Protein AF-A0A7S3NWX4-F1 (afdb_monomer)

Secondary structure (DSSP, 8-state):
-HHHHHHHHHHHHHHHHTT-HHHHHHHHHHHHHHHHHHHHHHHIIIIIIIHHHHHHHHT---------GGG-SSHHHHHHHS-HHHHHHHIIIIIHHHHHTT--HHHHHHHHHHHHHHHHHHHH-

Organism: Euplotes crassus (NCBI:txid5936)

Structure (mmCIF, N/CA/C/O backbone):
data_AF-A0A7S3NWX4-F1
#
_entry.id   AF-A0A7S3NWX4-F1
#
loop_
_atom_site.group_PDB
_atom_site.id
_atom_site.type_symbol
_atom_site.label_atom_id
_atom_site.label_alt_id
_atom_site.label_comp_id
_atom_site.label_asym_id
_atom_site.label_entity_id
_atom_site.label_seq_id
_atom_site.pdbx_PDB_ins_code
_atom_site.Cartn_x
_atom_site.Cartn_y
_atom_site.Cartn_z
_atom_site.occupancy
_atom_site.B_iso_or_equiv
_atom_site.auth_seq_id
_atom_site.auth_comp_id
_atom_site.auth_asym_id
_atom_site.auth_atom_id
_atom_site.pdbx_PDB_model_num
ATOM 1 N N . MET A 1 1 ? -2.333 -1.498 -22.275 1.00 73.06 1 MET A N 1
ATOM 2 C CA . MET A 1 1 ? -1.412 -1.561 -21.113 1.00 73.06 1 MET A CA 1
ATOM 3 C C . MET A 1 1 ? -0.447 -2.736 -21.228 1.00 73.06 1 MET A C 1
ATOM 5 O O . MET A 1 1 ? 0.747 -2.485 -21.245 1.00 73.06 1 MET A O 1
ATOM 9 N N . MET A 1 2 ? -0.928 -3.975 -21.399 1.00 76.81 2 MET A N 1
ATOM 10 C CA . MET A 1 2 ? -0.078 -5.168 -21.604 1.00 76.81 2 MET A CA 1
ATOM 11 C C . MET A 1 2 ? 0.928 -5.015 -22.756 1.00 76.81 2 MET A C 1
ATOM 13 O O . MET A 1 2 ? 2.114 -5.248 -22.563 1.00 76.81 2 MET A O 1
ATOM 17 N N . GLU A 1 3 ? 0.472 -4.519 -23.909 1.00 82.75 3 GLU A N 1
ATOM 18 C CA . GLU A 1 3 ? 1.313 -4.277 -25.093 1.00 82.75 3 GLU A CA 1
ATOM 19 C C . GLU A 1 3 ? 2.470 -3.294 -24.839 1.00 82.75 3 GLU A C 1
ATOM 21 O O . GLU A 1 3 ? 3.544 -3.430 -25.410 1.00 82.75 3 GLU A O 1
ATOM 26 N N . TYR A 1 4 ? 2.281 -2.336 -23.928 1.00 83.56 4 TYR A N 1
ATOM 27 C CA . TYR A 1 4 ? 3.303 -1.355 -23.560 1.00 83.56 4 TYR A CA 1
ATOM 28 C C . TYR A 1 4 ? 4.235 -1.866 -22.449 1.00 83.56 4 TYR A C 1
ATOM 30 O O . TYR A 1 4 ? 5.433 -1.601 -22.467 1.00 83.56 4 TYR A O 1
ATOM 38 N N . VAL A 1 5 ? 3.697 -2.605 -21.474 1.00 89.50 5 VAL A N 1
ATOM 39 C CA . VAL A 1 5 ? 4.441 -3.079 -20.294 1.00 89.50 5 VAL A CA 1
ATOM 40 C C . VAL A 1 5 ? 5.339 -4.268 -20.629 1.00 89.50 5 VAL A C 1
ATOM 42 O O . VAL A 1 5 ? 6.481 -4.305 -20.183 1.00 89.50 5 VAL A O 1
ATOM 45 N N . PHE A 1 6 ? 4.858 -5.220 -21.430 1.00 90.19 6 PHE A N 1
ATOM 46 C CA . PHE A 1 6 ? 5.589 -6.447 -21.751 1.00 90.19 6 PHE A CA 1
ATOM 47 C C . PHE A 1 6 ? 6.997 -6.212 -22.340 1.00 90.19 6 PHE A C 1
ATOM 49 O O . PHE A 1 6 ? 7.956 -6.754 -21.783 1.00 90.19 6 PHE A O 1
ATOM 56 N N . PRO A 1 7 ? 7.182 -5.373 -23.383 1.00 91.25 7 PRO A N 1
ATOM 57 C CA . PRO A 1 7 ? 8.520 -5.096 -23.905 1.00 91.25 7 PRO A CA 1
ATOM 58 C C . PRO A 1 7 ? 9.407 -4.381 -22.877 1.00 91.25 7 PRO A C 1
ATOM 60 O O . PRO A 1 7 ? 10.585 -4.699 -22.763 1.00 91.25 7 PRO A O 1
ATOM 63 N N . LEU A 1 8 ? 8.852 -3.471 -22.067 1.00 88.75 8 LEU A N 1
ATOM 64 C CA . LEU A 1 8 ? 9.611 -2.760 -21.031 1.00 88.75 8 LEU A CA 1
ATOM 65 C C . LEU A 1 8 ? 10.115 -3.689 -19.925 1.00 88.75 8 LEU A C 1
ATOM 67 O O . LEU A 1 8 ? 11.235 -3.520 -19.452 1.00 88.75 8 LEU A O 1
ATOM 71 N N . VAL A 1 9 ? 9.309 -4.670 -19.515 1.00 91.56 9 VAL A N 1
ATOM 72 C CA . VAL A 1 9 ? 9.720 -5.683 -18.533 1.00 91.56 9 VAL A CA 1
ATOM 73 C C . VAL A 1 9 ? 10.834 -6.558 -19.102 1.00 91.56 9 VAL A C 1
ATOM 75 O O . VAL A 1 9 ? 11.812 -6.825 -18.404 1.00 91.56 9 VAL A O 1
ATOM 78 N N . HIS A 1 10 ? 10.714 -6.971 -20.367 1.00 91.50 10 HIS A N 1
ATOM 79 C CA . HIS A 1 10 ? 11.733 -7.779 -21.029 1.00 91.50 10 HIS A CA 1
ATOM 80 C C . HIS A 1 10 ? 13.073 -7.035 -21.129 1.00 91.50 10 HIS A C 1
ATOM 82 O O . HIS A 1 10 ? 14.103 -7.577 -20.729 1.00 91.50 10 HIS A O 1
ATOM 88 N N . GLU A 1 11 ? 13.055 -5.777 -21.578 1.00 91.19 11 GLU A N 1
ATOM 89 C CA . GLU A 1 11 ? 14.252 -4.930 -21.656 1.00 91.19 11 GLU A CA 1
ATOM 90 C C . GLU A 1 11 ? 14.855 -4.654 -20.272 1.00 91.19 11 GLU A C 1
ATOM 92 O O . GLU A 1 11 ? 16.060 -4.801 -20.086 1.00 91.19 11 GLU A O 1
ATOM 97 N N . CYS A 1 12 ? 14.025 -4.361 -19.265 1.00 90.56 12 CYS A N 1
ATOM 98 C CA . CYS A 1 12 ? 14.474 -4.183 -17.883 1.00 90.56 12 CYS A CA 1
ATOM 99 C C . CYS A 1 12 ? 15.195 -5.438 -17.358 1.00 90.56 12 CYS A C 1
ATOM 101 O O . CYS A 1 12 ? 16.309 -5.357 -16.841 1.00 90.56 12 CYS A O 1
ATOM 103 N N . SER A 1 13 ? 14.596 -6.620 -17.549 1.00 91.62 13 SER A N 1
ATOM 104 C CA . SER A 1 13 ? 15.186 -7.900 -17.140 1.00 91.62 13 SER A CA 1
ATOM 105 C C . SER A 1 13 ? 16.485 -8.203 -17.893 1.00 91.62 13 SER A C 1
ATOM 107 O O . SER A 1 13 ? 17.453 -8.678 -17.297 1.00 91.62 13 SER A O 1
ATOM 109 N N . ALA A 1 14 ? 16.536 -7.899 -19.191 1.00 92.62 14 ALA A N 1
ATOM 110 C CA . ALA A 1 14 ? 17.737 -8.060 -19.999 1.00 92.62 14 ALA A CA 1
ATOM 111 C C . ALA A 1 14 ? 18.870 -7.126 -19.542 1.00 92.62 14 ALA A C 1
ATOM 113 O O . ALA A 1 14 ? 20.013 -7.573 -19.461 1.00 92.62 14 ALA A O 1
ATOM 114 N N . SER A 1 15 ? 18.570 -5.869 -19.196 1.00 91.25 15 SER A N 1
ATOM 115 C CA . SER A 1 15 ? 19.546 -4.924 -18.635 1.00 91.25 15 SER A CA 1
ATOM 116 C C . SER A 1 15 ? 20.095 -5.392 -17.287 1.00 91.25 15 SER A C 1
ATOM 118 O O . SER A 1 15 ? 21.305 -5.337 -17.087 1.00 91.25 15 SER A O 1
ATOM 120 N N . PHE A 1 16 ? 19.251 -5.946 -16.406 1.00 91.25 16 PHE A N 1
ATOM 121 C CA . PHE A 1 16 ? 19.712 -6.551 -15.150 1.00 91.25 16 PHE A CA 1
ATOM 122 C C . PHE A 1 16 ? 20.658 -7.736 -15.380 1.00 91.25 16 PHE A C 1
ATOM 124 O O . PHE A 1 16 ? 21.697 -7.820 -14.734 1.00 91.25 16 PHE A O 1
ATOM 131 N N . LYS A 1 17 ? 20.345 -8.628 -16.331 1.00 93.00 17 LYS A N 1
ATOM 132 C CA . LYS A 1 17 ? 21.219 -9.767 -16.680 1.00 93.00 17 LYS A CA 1
ATOM 133 C C . LYS A 1 17 ? 22.557 -9.342 -17.284 1.00 93.00 17 LYS A C 1
ATOM 135 O O . LYS A 1 17 ? 23.527 -10.081 -17.180 1.00 93.00 17 LYS A O 1
ATOM 140 N N . LYS A 1 18 ? 22.592 -8.185 -17.946 1.00 93.69 18 LYS A N 1
ATOM 141 C CA . LYS A 1 18 ? 23.797 -7.599 -18.548 1.00 93.69 18 LYS A CA 1
ATOM 142 C C . LYS A 1 18 ? 24.591 -6.719 -17.574 1.00 93.69 18 LYS A C 1
ATOM 144 O O . LYS A 1 18 ? 25.563 -6.113 -18.005 1.00 93.69 18 LYS A O 1
ATOM 149 N N . GLU A 1 19 ? 24.161 -6.619 -16.313 1.00 91.94 19 GLU A N 1
ATOM 150 C CA . GLU A 1 19 ? 24.744 -5.735 -15.290 1.00 91.94 19 GLU A CA 1
ATOM 151 C C . GLU A 1 19 ? 24.781 -4.245 -15.703 1.00 91.94 19 GLU A C 1
ATOM 153 O O . GLU A 1 19 ? 25.533 -3.442 -15.151 1.00 91.94 19 GLU A O 1
ATOM 158 N N . ASP A 1 20 ? 23.924 -3.843 -16.649 1.00 93.69 20 ASP A N 1
ATOM 159 C CA . ASP A 1 20 ? 23.756 -2.448 -17.059 1.00 93.69 20 ASP A CA 1
ATOM 160 C C . ASP A 1 20 ? 22.697 -1.774 -16.181 1.00 93.69 20 ASP A C 1
ATOM 162 O O . ASP A 1 20 ? 21.510 -1.676 -16.517 1.00 93.69 20 ASP A O 1
ATOM 166 N N . TYR A 1 21 ? 23.148 -1.316 -15.014 1.00 92.31 21 TYR A N 1
ATOM 167 C CA . TYR A 1 21 ? 22.290 -0.689 -14.011 1.00 92.31 21 TYR A CA 1
ATOM 168 C C . TYR A 1 21 ? 21.672 0.636 -14.475 1.00 92.31 21 TYR A C 1
ATOM 170 O O . TYR A 1 21 ? 20.592 0.996 -14.004 1.00 92.31 21 TYR A O 1
ATOM 178 N N . VAL A 1 22 ? 22.315 1.357 -15.401 1.00 93.75 22 VAL A N 1
ATOM 179 C CA . VAL A 1 22 ? 21.800 2.641 -15.902 1.00 93.75 22 VAL A CA 1
ATOM 180 C C . VAL A 1 22 ? 20.564 2.398 -16.761 1.00 93.75 22 VAL A C 1
ATOM 182 O O . VAL A 1 22 ? 19.513 3.001 -16.523 1.00 93.75 22 VAL A O 1
ATOM 185 N N . SER A 1 23 ? 20.652 1.460 -17.706 1.00 91.56 23 SER A N 1
ATOM 186 C CA . SER A 1 23 ? 19.505 1.071 -18.528 1.00 91.56 23 SER A CA 1
ATOM 187 C C . SER A 1 23 ? 18.418 0.382 -17.698 1.00 91.56 23 SER A C 1
ATOM 189 O O . SER A 1 23 ? 17.234 0.663 -17.888 1.00 91.56 23 SER A O 1
ATOM 191 N N . ALA A 1 24 ? 18.794 -0.456 -16.725 1.00 92.19 24 ALA A N 1
ATOM 192 C CA . ALA A 1 24 ? 17.834 -1.088 -15.820 1.00 92.19 24 ALA A CA 1
ATOM 193 C C . ALA A 1 24 ? 17.020 -0.045 -15.033 1.00 92.19 24 ALA A C 1
ATOM 195 O O . ALA A 1 24 ? 15.792 -0.130 -14.983 1.00 92.19 24 ALA A O 1
ATOM 196 N N . LEU A 1 25 ? 17.675 0.989 -14.489 1.00 93.38 25 LEU A N 1
ATOM 197 C CA . LEU A 1 25 ? 17.001 2.090 -13.800 1.00 93.38 25 LEU A CA 1
ATOM 198 C C . LEU A 1 25 ? 16.070 2.870 -14.740 1.00 93.38 25 LEU A C 1
ATOM 200 O O . LEU A 1 25 ? 14.945 3.196 -14.359 1.00 93.38 25 LEU A O 1
ATOM 204 N N . TYR A 1 26 ? 16.504 3.137 -15.975 1.00 93.38 26 TYR A N 1
ATOM 205 C CA . TYR A 1 26 ? 15.682 3.810 -16.983 1.00 93.38 26 TYR A CA 1
ATOM 206 C C . TYR A 1 26 ? 14.382 3.042 -17.270 1.00 93.38 26 TYR A C 1
ATOM 208 O O . TYR A 1 26 ? 13.290 3.617 -17.207 1.00 93.38 26 TYR A O 1
ATOM 216 N N . TYR A 1 27 ? 14.469 1.734 -17.528 1.00 93.00 27 TYR A N 1
ATOM 217 C CA . TYR A 1 27 ? 13.282 0.913 -17.768 1.00 93.00 27 TYR A CA 1
ATOM 218 C C . TYR A 1 27 ? 12.418 0.758 -16.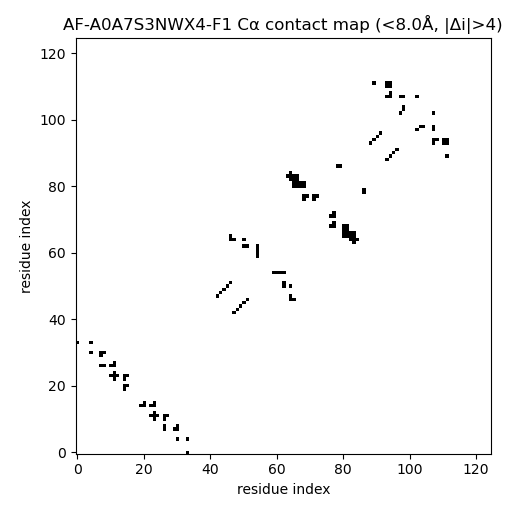514 1.00 93.00 27 TYR A C 1
ATOM 220 O O . TYR A 1 27 ? 11.193 0.815 -16.611 1.00 93.00 27 TYR A O 1
ATOM 228 N N . PHE A 1 28 ? 13.028 0.650 -15.332 1.00 91.00 28 PHE A N 1
ATOM 229 C CA . PHE A 1 28 ? 12.310 0.591 -14.061 1.00 91.00 28 PHE A CA 1
ATOM 230 C C . PHE A 1 28 ? 11.458 1.846 -13.815 1.00 91.00 28 PHE A C 1
ATOM 232 O O . PHE A 1 28 ? 10.271 1.742 -13.503 1.00 91.00 28 PHE A O 1
ATOM 239 N N . ILE A 1 29 ? 12.015 3.040 -14.040 1.00 93.50 29 ILE A N 1
ATOM 240 C CA . ILE A 1 29 ? 11.268 4.302 -13.919 1.00 93.50 29 ILE A CA 1
ATOM 241 C C . ILE A 1 29 ? 10.119 4.354 -14.937 1.00 93.50 29 ILE A C 1
ATOM 243 O O . ILE A 1 29 ? 9.013 4.782 -14.605 1.00 93.50 29 ILE A O 1
ATOM 247 N N . ARG A 1 30 ? 10.333 3.864 -16.165 1.00 91.94 30 ARG A N 1
ATOM 248 C CA . ARG A 1 30 ? 9.266 3.785 -17.179 1.00 91.94 30 ARG A CA 1
ATOM 249 C C . ARG A 1 30 ? 8.154 2.806 -16.810 1.00 91.94 30 ARG A C 1
ATOM 251 O O . ARG A 1 30 ? 7.011 3.035 -17.201 1.00 91.94 30 ARG A O 1
ATOM 258 N N . LEU A 1 31 ? 8.469 1.748 -16.064 1.00 93.06 31 LEU A N 1
ATOM 259 C CA . LEU A 1 31 ? 7.496 0.793 -15.533 1.00 93.06 31 LEU A CA 1
ATOM 260 C C . LEU A 1 31 ? 6.706 1.352 -14.343 1.00 93.06 31 LEU A C 1
ATOM 262 O O . LEU A 1 31 ? 5.570 0.929 -14.130 1.00 93.06 31 LEU A O 1
ATOM 266 N N . ALA A 1 32 ? 7.245 2.332 -13.610 1.00 92.00 32 ALA A N 1
ATOM 267 C CA . ALA A 1 32 ? 6.573 2.919 -12.451 1.00 92.00 32 ALA A CA 1
ATOM 268 C C . ALA A 1 32 ? 5.204 3.518 -12.812 1.00 92.00 32 ALA A C 1
ATOM 270 O O . ALA A 1 32 ? 4.224 3.271 -12.118 1.00 92.00 32 ALA A O 1
ATOM 271 N N . VAL A 1 33 ? 5.110 4.235 -13.937 1.00 90.94 33 VAL A N 1
ATOM 272 C CA . VAL A 1 33 ? 3.863 4.873 -14.392 1.00 90.94 33 VAL A CA 1
ATOM 273 C C . VAL A 1 33 ? 2.738 3.855 -14.641 1.00 90.94 33 VAL A C 1
ATOM 275 O O . VAL A 1 33 ? 1.711 3.935 -13.961 1.00 90.94 33 VAL A O 1
ATOM 278 N N . PRO A 1 34 ? 2.873 2.877 -15.564 1.00 92.75 34 PRO A N 1
ATOM 279 C CA . PRO A 1 34 ? 1.819 1.893 -15.797 1.00 92.75 34 PRO A CA 1
ATOM 280 C C . PRO A 1 34 ? 1.543 1.030 -14.560 1.00 92.75 34 PRO A C 1
ATOM 282 O O . PRO A 1 34 ? 0.392 0.648 -14.348 1.00 92.75 34 PRO A O 1
ATOM 285 N N . ASN A 1 35 ? 2.550 0.766 -13.720 1.00 91.12 35 ASN A N 1
ATOM 286 C CA . ASN A 1 35 ? 2.361 0.074 -12.448 1.00 91.12 35 ASN A CA 1
ATOM 287 C C . ASN A 1 35 ? 1.450 0.867 -11.498 1.00 91.12 35 ASN A C 1
ATOM 289 O O . ASN A 1 35 ? 0.473 0.320 -10.993 1.00 91.12 35 ASN A O 1
ATOM 293 N N . THR A 1 36 ? 1.702 2.165 -11.308 1.00 92.25 36 THR A N 1
ATOM 294 C CA . THR A 1 36 ? 0.857 3.025 -10.468 1.00 92.25 36 THR A CA 1
ATOM 295 C C . THR A 1 36 ? -0.576 3.082 -10.992 1.00 92.25 36 THR A C 1
ATOM 297 O O . THR A 1 36 ? -1.509 2.919 -10.211 1.00 92.25 36 THR A O 1
ATOM 300 N N . TYR A 1 37 ? -0.780 3.232 -12.305 1.00 92.75 37 TYR A N 1
ATOM 301 C CA . TYR A 1 37 ? -2.129 3.193 -12.882 1.00 92.75 37 TYR A CA 1
ATOM 302 C C . TYR A 1 37 ? -2.823 1.846 -12.662 1.00 92.75 37 TYR A C 1
ATOM 304 O O . TYR A 1 37 ? -3.989 1.820 -12.270 1.00 92.75 37 TYR A O 1
ATOM 312 N N . SER A 1 38 ? -2.112 0.733 -12.868 1.00 92.38 38 SER A N 1
ATOM 313 C CA . SER A 1 38 ? -2.643 -0.614 -12.612 1.00 92.38 38 SER A CA 1
ATOM 314 C C . SER A 1 38 ? -3.083 -0.762 -11.159 1.00 92.38 38 SER A C 1
ATOM 316 O O . SER A 1 38 ? -4.174 -1.258 -10.884 1.00 92.38 38 SER A O 1
ATOM 318 N N . TRP A 1 39 ? -2.259 -0.277 -10.229 1.00 92.06 39 TRP A N 1
ATOM 319 C CA . TRP A 1 39 ? -2.535 -0.325 -8.800 1.00 92.06 39 TRP A CA 1
ATOM 320 C C . TRP A 1 39 ? -3.764 0.517 -8.416 1.00 92.06 39 TRP A C 1
ATOM 322 O O . TRP A 1 39 ? -4.612 0.040 -7.665 1.00 92.06 39 TRP A O 1
ATOM 332 N N . LEU A 1 40 ? -3.931 1.716 -8.989 1.00 94.12 40 LEU A N 1
ATOM 333 C CA . LEU A 1 40 ? -5.119 2.558 -8.773 1.00 94.12 40 LEU A CA 1
ATOM 334 C C . LEU A 1 40 ? -6.403 1.921 -9.327 1.00 94.12 40 LEU A C 1
ATOM 336 O O . LEU A 1 40 ? -7.445 1.965 -8.673 1.00 94.12 40 LEU A O 1
ATOM 340 N N . ILE A 1 41 ? -6.338 1.311 -10.515 1.00 94.81 41 ILE A N 1
ATOM 341 C CA . ILE A 1 41 ? -7.483 0.619 -11.127 1.00 94.81 41 ILE A CA 1
ATOM 342 C C . ILE A 1 41 ? -7.864 -0.612 -10.300 1.00 94.81 41 ILE A C 1
ATOM 344 O O . ILE A 1 41 ? -9.046 -0.826 -10.025 1.00 94.81 41 ILE A O 1
ATOM 348 N N . MET A 1 42 ? -6.881 -1.405 -9.866 1.00 94.00 42 MET A N 1
ATOM 349 C CA . MET A 1 42 ? -7.104 -2.541 -8.969 1.00 94.00 42 MET A CA 1
ATOM 350 C C . MET A 1 42 ? -7.752 -2.078 -7.662 1.00 94.00 42 MET A C 1
ATOM 352 O O . MET A 1 42 ? -8.764 -2.637 -7.248 1.00 94.00 42 MET A O 1
ATOM 356 N N . PHE A 1 43 ? -7.244 -0.996 -7.066 1.00 93.56 43 PHE A N 1
ATOM 357 C CA . PHE A 1 43 ? -7.821 -0.425 -5.856 1.00 93.56 43 PHE A CA 1
ATOM 358 C C . PHE A 1 43 ? -9.295 -0.041 -6.052 1.00 93.56 43 PHE A C 1
ATOM 360 O O . PHE A 1 43 ? -10.154 -0.462 -5.278 1.00 93.56 43 PHE A O 1
ATOM 367 N N . TYR A 1 44 ? -9.610 0.720 -7.102 1.00 93.62 44 TYR A N 1
ATOM 368 C CA . TYR A 1 44 ? -10.977 1.167 -7.366 1.00 93.62 44 TYR A CA 1
ATOM 369 C C . TYR A 1 44 ? -11.921 0.000 -7.696 1.00 93.62 44 TYR A C 1
ATOM 371 O O . TYR A 1 44 ? -13.013 -0.112 -7.138 1.00 93.62 44 TYR A O 1
ATOM 379 N N . SER A 1 45 ? -11.504 -0.910 -8.574 1.00 94.56 45 SER A N 1
ATOM 380 C CA . SER A 1 45 ? -12.321 -2.073 -8.938 1.00 94.56 45 SER A CA 1
ATOM 381 C C . SER A 1 45 ? -12.601 -2.978 -7.735 1.00 94.56 45 SER A C 1
ATOM 383 O O . SER A 1 45 ? -13.734 -3.420 -7.562 1.00 94.56 45 SER A O 1
ATOM 385 N N . HIS A 1 46 ? -11.620 -3.198 -6.857 1.00 91.94 46 HIS A N 1
ATOM 386 C CA . HIS A 1 46 ? -11.777 -4.084 -5.709 1.00 91.94 46 HIS A CA 1
ATOM 387 C C . HIS A 1 46 ? -12.471 -3.407 -4.514 1.00 91.94 46 HIS A C 1
ATOM 389 O O . HIS A 1 46 ? -13.537 -3.838 -4.075 1.00 91.94 46 HIS A O 1
ATOM 395 N N . PHE A 1 47 ? -11.907 -2.314 -3.995 1.00 91.81 47 PHE A N 1
ATOM 396 C CA . PHE A 1 47 ? -12.410 -1.685 -2.770 1.00 91.81 47 PHE A CA 1
ATOM 397 C C . PHE A 1 47 ? -13.665 -0.853 -2.994 1.00 91.81 47 PHE A C 1
ATOM 399 O O . PHE A 1 47 ? -14.539 -0.822 -2.130 1.00 91.81 47 PHE A O 1
ATOM 406 N N . HIS A 1 48 ? -13.755 -0.159 -4.130 1.00 91.19 48 HIS A N 1
ATOM 407 C CA . HIS A 1 48 ? -14.911 0.680 -4.409 1.00 91.19 48 HIS A CA 1
ATOM 408 C C . HIS A 1 48 ? -16.021 -0.113 -5.091 1.00 91.19 48 HIS A C 1
ATOM 410 O O . HIS A 1 48 ? -17.147 -0.085 -4.618 1.00 91.19 48 HIS A O 1
ATOM 416 N N . THR A 1 49 ? -15.732 -0.847 -6.165 1.00 93.44 49 THR A N 1
ATOM 417 C CA . THR A 1 49 ? -16.801 -1.506 -6.936 1.00 93.44 49 THR A CA 1
ATOM 418 C C . THR A 1 49 ? -17.197 -2.849 -6.324 1.00 93.44 49 THR A C 1
ATOM 420 O O . THR A 1 49 ? -18.350 -3.034 -5.939 1.00 93.44 49 THR A O 1
ATOM 423 N N . TYR A 1 50 ? -16.248 -3.778 -6.187 1.00 93.94 50 TYR A N 1
ATOM 424 C CA . TYR A 1 50 ? -16.535 -5.144 -5.748 1.00 93.94 50 TYR A CA 1
ATOM 425 C C . TYR A 1 50 ? -17.069 -5.207 -4.312 1.00 93.94 50 TYR A C 1
ATOM 427 O O . TYR A 1 50 ? -18.113 -5.814 -4.093 1.00 93.94 50 TYR A O 1
ATOM 435 N N . PHE A 1 51 ? -16.428 -4.551 -3.337 1.00 92.38 51 PHE A N 1
ATOM 436 C CA . PHE A 1 51 ? -16.921 -4.597 -1.954 1.00 92.38 51 PHE A CA 1
ATOM 437 C C . PHE A 1 51 ? -18.255 -3.877 -1.743 1.00 92.38 51 PHE A C 1
ATOM 439 O O . PHE A 1 51 ? -19.059 -4.364 -0.952 1.00 92.38 51 PHE A O 1
ATOM 446 N N . ASN A 1 52 ? -18.544 -2.783 -2.458 1.00 91.31 52 ASN A N 1
ATOM 447 C CA . ASN A 1 52 ? -19.876 -2.172 -2.375 1.00 91.31 52 ASN A CA 1
ATOM 448 C C . ASN A 1 52 ? -20.943 -3.070 -3.009 1.00 91.31 52 ASN A C 1
ATOM 450 O O . ASN A 1 52 ? -21.983 -3.280 -2.392 1.00 91.31 52 ASN A O 1
ATOM 454 N N . ALA A 1 53 ? -20.667 -3.669 -4.172 1.00 92.81 53 ALA A N 1
ATOM 455 C CA . ALA A 1 53 ? -21.587 -4.628 -4.782 1.00 92.81 53 ALA A CA 1
ATOM 456 C C . ALA A 1 53 ? -21.822 -5.844 -3.869 1.00 92.81 53 ALA A C 1
ATOM 458 O O . ALA A 1 53 ? -22.954 -6.277 -3.678 1.00 92.81 53 ALA A O 1
ATOM 459 N N . PHE A 1 54 ? -20.764 -6.369 -3.246 1.00 92.62 54 PHE A N 1
ATOM 460 C CA . PHE A 1 54 ? -20.863 -7.460 -2.279 1.00 92.62 54 PHE A CA 1
ATOM 461 C C . PHE A 1 54 ? -21.659 -7.062 -1.027 1.00 92.62 54 PHE A C 1
ATOM 463 O O . PHE A 1 54 ? -22.461 -7.853 -0.529 1.00 92.62 54 PHE A O 1
ATOM 470 N N . ALA A 1 55 ? -21.486 -5.834 -0.534 1.00 91.69 55 ALA A N 1
ATOM 471 C CA . ALA A 1 55 ? -22.260 -5.307 0.584 1.00 91.69 55 ALA A CA 1
ATOM 472 C C . ALA A 1 55 ? -23.752 -5.185 0.237 1.00 91.69 55 ALA A C 1
ATOM 474 O O . ALA A 1 55 ? -24.591 -5.597 1.034 1.00 91.69 55 ALA A O 1
ATOM 475 N N . ASP A 1 56 ? -24.089 -4.711 -0.965 1.00 92.12 56 ASP A N 1
ATOM 476 C CA . ASP A 1 56 ? -25.476 -4.646 -1.439 1.00 92.12 56 ASP A CA 1
ATOM 477 C C . ASP A 1 56 ? -26.102 -6.046 -1.549 1.00 92.12 56 ASP A C 1
ATOM 479 O O . ASP A 1 56 ? -27.220 -6.260 -1.082 1.00 92.12 56 ASP A O 1
ATOM 483 N N . L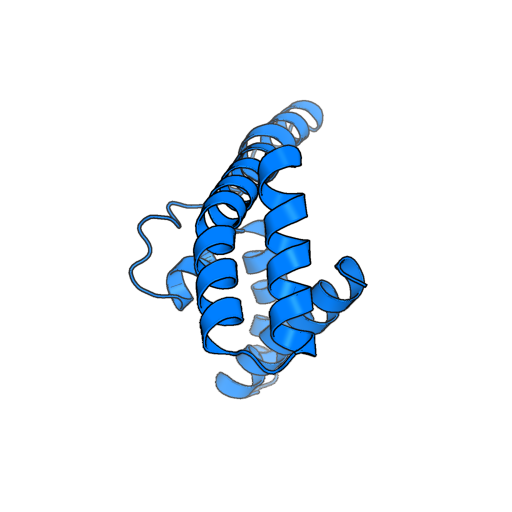EU A 1 57 ? -25.362 -7.022 -2.087 1.00 93.44 57 LEU A N 1
ATOM 484 C CA . LEU A 1 57 ? -25.824 -8.411 -2.209 1.00 93.44 57 LEU A CA 1
ATOM 485 C C . LEU A 1 57 ? -26.055 -9.091 -0.854 1.00 93.44 57 LEU A C 1
ATOM 487 O O . LEU A 1 57 ? -26.938 -9.935 -0.727 1.00 93.44 57 LEU A O 1
ATOM 491 N N . THR A 1 58 ? -25.258 -8.742 0.155 1.00 92.62 58 THR A N 1
ATOM 492 C CA . THR A 1 58 ? -25.337 -9.330 1.502 1.00 92.62 58 THR A CA 1
ATOM 493 C C . THR A 1 58 ? -26.207 -8.524 2.469 1.00 92.62 58 THR A C 1
ATOM 495 O O . THR A 1 58 ? -26.419 -8.959 3.600 1.00 92.62 58 THR A O 1
ATOM 498 N N . GLY A 1 59 ? -26.717 -7.358 2.053 1.00 90.50 59 GLY A N 1
ATOM 499 C CA . GLY A 1 59 ? -27.416 -6.421 2.936 1.00 90.50 59 GLY A CA 1
ATOM 500 C 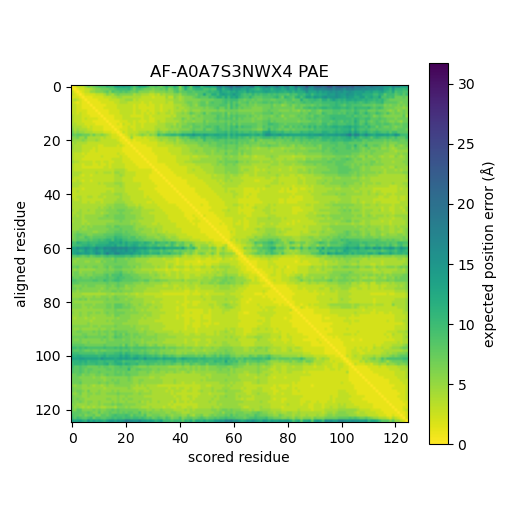C . GLY A 1 59 ? -26.512 -5.819 4.020 1.00 90.50 59 GLY A C 1
ATOM 501 O O . GLY A 1 59 ? -26.996 -5.398 5.072 1.00 90.50 59 GLY A O 1
ATOM 502 N N . PHE A 1 60 ? -25.195 -5.800 3.802 1.00 89.56 60 PHE A N 1
ATOM 503 C CA . PHE A 1 60 ? -24.227 -5.295 4.767 1.00 89.56 60 PHE A CA 1
ATOM 504 C C . PHE A 1 60 ? -24.224 -3.761 4.782 1.00 89.56 60 PHE A C 1
ATOM 506 O O . PHE A 1 60 ? -23.961 -3.100 3.777 1.00 89.56 60 PHE A O 1
ATOM 513 N N . SER A 1 61 ? -24.531 -3.179 5.943 1.00 84.56 61 SER A N 1
ATOM 514 C CA . SER A 1 61 ? -24.700 -1.727 6.076 1.00 84.56 61 SER A CA 1
ATOM 515 C C . SER A 1 61 ? -23.386 -0.954 6.222 1.00 84.56 61 SER A C 1
ATOM 517 O O . SER A 1 61 ? -23.376 0.246 5.946 1.00 84.56 61 SER A O 1
ATOM 519 N N . ASP A 1 62 ? -22.300 -1.583 6.680 1.00 86.12 62 ASP A N 1
ATOM 520 C CA . ASP A 1 62 ? -21.022 -0.892 6.870 1.00 86.12 62 ASP A CA 1
ATOM 521 C C . ASP A 1 62 ? -20.200 -0.916 5.575 1.00 86.12 62 ASP A C 1
ATOM 523 O O . ASP A 1 62 ? -19.681 -1.945 5.152 1.00 86.12 62 ASP A O 1
ATOM 527 N N . ARG A 1 63 ? -20.104 0.241 4.920 1.00 83.19 63 ARG A N 1
ATOM 528 C CA . ARG A 1 63 ? -19.423 0.398 3.624 1.00 83.19 63 ARG A CA 1
ATOM 529 C C . ARG A 1 63 ? -18.056 1.067 3.754 1.00 83.19 63 ARG A C 1
ATOM 531 O O . ARG A 1 63 ? -17.462 1.471 2.754 1.00 83.19 63 ARG A O 1
ATOM 538 N N . CYS A 1 64 ? -17.551 1.229 4.976 1.00 88.81 64 CYS A N 1
ATOM 539 C CA . CYS A 1 64 ? -16.298 1.931 5.223 1.00 88.81 64 CYS A CA 1
ATOM 540 C C . CYS A 1 64 ? -15.088 1.008 4.991 1.00 88.81 64 CYS A C 1
ATOM 542 O O . CYS A 1 64 ? -14.441 0.534 5.925 1.00 88.81 64 CYS A O 1
ATOM 544 N N . PHE A 1 65 ? -14.774 0.734 3.722 1.00 92.12 65 PHE A N 1
ATOM 545 C CA . PHE A 1 65 ? -13.651 -0.137 3.344 1.00 92.12 65 PHE A CA 1
ATOM 546 C C . PHE A 1 65 ? -12.300 0.597 3.266 1.00 92.12 65 PHE A C 1
ATOM 548 O O . PHE A 1 65 ? -11.245 -0.022 3.417 1.00 92.12 65 PHE A O 1
ATOM 555 N N . TYR A 1 66 ? -12.312 1.914 3.050 1.00 93.19 66 TYR A N 1
ATOM 556 C CA . TYR A 1 66 ? -11.119 2.760 2.956 1.00 93.19 66 TYR A CA 1
ATOM 557 C C . TYR A 1 66 ? -11.441 4.216 3.330 1.00 93.19 66 TYR A C 1
ATOM 559 O O . TYR A 1 66 ? -12.597 4.633 3.299 1.00 93.19 66 TYR A O 1
ATOM 567 N N . LEU A 1 67 ? -10.411 4.996 3.669 1.00 93.69 67 LEU A N 1
ATOM 568 C CA . LEU A 1 67 ? -10.486 6.444 3.918 1.00 93.69 67 LEU A CA 1
ATOM 569 C C . LEU A 1 67 ? -9.723 7.222 2.834 1.00 93.69 67 LEU A C 1
ATOM 571 O O . LEU A 1 67 ? -9.214 6.638 1.882 1.00 93.69 67 LEU A O 1
ATOM 575 N N . ASP A 1 68 ? -9.605 8.540 2.998 1.00 93.19 68 ASP A N 1
ATOM 576 C CA . ASP A 1 68 ? -8.837 9.476 2.165 1.00 93.19 68 ASP A CA 1
ATOM 577 C C . ASP A 1 68 ? -7.314 9.226 2.244 1.00 93.19 68 ASP A C 1
ATOM 579 O O . ASP A 1 68 ? -6.518 10.056 2.693 1.00 93.19 68 ASP A O 1
ATOM 583 N N . TRP A 1 69 ? -6.883 8.033 1.833 1.00 93.06 69 TRP A N 1
ATOM 5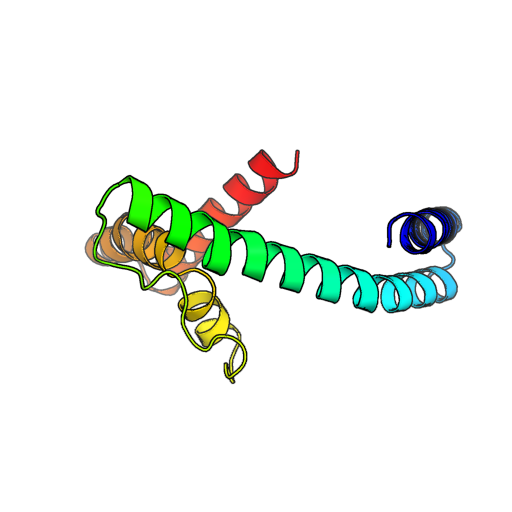84 C CA . TRP A 1 69 ? -5.494 7.590 1.900 1.00 93.06 69 TRP A CA 1
ATOM 585 C C . TRP A 1 69 ? -4.587 8.390 0.962 1.00 93.06 69 TRP A C 1
ATOM 587 O O . TRP A 1 69 ? -3.411 8.558 1.280 1.00 93.06 69 TRP A O 1
ATOM 597 N N . TRP A 1 70 ? -5.125 8.942 -0.128 1.00 92.81 70 TRP A N 1
ATOM 598 C CA . TRP A 1 70 ? -4.397 9.804 -1.066 1.00 92.81 70 TRP A CA 1
ATOM 599 C C . TRP A 1 70 ? -3.968 11.142 -0.446 1.00 92.81 70 TRP A C 1
ATOM 601 O O . TRP A 1 70 ? -2.977 11.718 -0.876 1.00 92.81 70 TRP A O 1
ATOM 611 N N . ASN A 1 71 ? -4.654 11.602 0.606 1.00 93.31 71 ASN A N 1
ATOM 612 C CA . ASN A 1 71 ? -4.297 12.804 1.368 1.00 93.31 71 ASN A CA 1
ATOM 613 C C . ASN A 1 71 ? -3.360 12.503 2.553 1.00 93.31 71 ASN A C 1
ATOM 615 O O . ASN A 1 71 ? -3.191 13.332 3.449 1.00 93.31 71 ASN A O 1
ATOM 619 N N . SER A 1 72 ? -2.787 11.298 2.624 1.00 93.06 72 SER A N 1
ATOM 620 C CA . SER A 1 72 ? -1.921 10.923 3.743 1.00 93.06 72 SER A CA 1
ATOM 621 C C . SER A 1 72 ? -0.581 11.652 3.675 1.00 93.06 72 SER A C 1
ATOM 623 O O . SER A 1 72 ? 0.133 11.554 2.683 1.00 93.06 72 SER A O 1
ATOM 625 N N . THR A 1 73 ? -0.192 12.317 4.764 1.00 93.69 73 THR A N 1
ATOM 626 C CA . THR A 1 73 ? 1.089 13.047 4.866 1.00 93.69 73 THR A CA 1
ATOM 627 C C . THR A 1 73 ? 2.238 12.176 5.370 1.00 93.69 73 THR A C 1
ATOM 629 O O . THR A 1 73 ? 3.398 12.578 5.338 1.00 93.69 73 THR A O 1
ATOM 632 N N . SER A 1 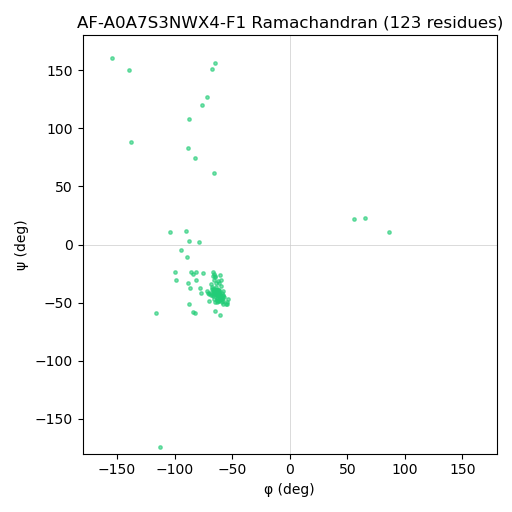74 ? 1.930 10.970 5.854 1.00 94.25 74 SER A N 1
ATOM 633 C CA . SER A 1 74 ? 2.917 10.004 6.335 1.00 94.25 74 SER A CA 1
ATOM 634 C C . SER A 1 74 ? 2.563 8.588 5.899 1.00 94.25 74 SER A C 1
ATOM 636 O O . SER A 1 74 ? 1.389 8.218 5.814 1.00 94.25 74 SER A O 1
ATOM 638 N N . LEU A 1 75 ? 3.590 7.756 5.712 1.00 89.50 75 LEU A N 1
ATOM 639 C CA . LEU A 1 75 ? 3.418 6.348 5.351 1.00 89.50 75 LEU A CA 1
ATOM 640 C C . LEU A 1 75 ? 2.600 5.583 6.407 1.00 89.50 75 LEU A C 1
ATOM 642 O O . LEU A 1 75 ? 1.763 4.746 6.086 1.00 89.50 75 LEU A O 1
ATOM 646 N N . SER A 1 76 ? 2.781 5.925 7.685 1.00 89.06 76 SER A N 1
ATOM 647 C CA . SER A 1 76 ? 1.991 5.360 8.780 1.00 89.06 76 SER A CA 1
ATOM 648 C C . SER A 1 76 ? 0.496 5.670 8.635 1.00 89.06 76 SER A C 1
ATOM 650 O O . SER A 1 76 ? -0.334 4.813 8.918 1.00 89.06 76 SER A O 1
ATOM 652 N N . GLN A 1 77 ? 0.138 6.879 8.192 1.00 92.75 77 GLN A N 1
ATOM 653 C CA . GLN A 1 77 ? -1.256 7.248 7.944 1.00 92.75 77 GLN A CA 1
ATOM 654 C C . GLN A 1 77 ? -1.817 6.529 6.715 1.00 92.75 77 GLN A C 1
ATOM 656 O O . GLN A 1 77 ? -2.925 6.002 6.793 1.00 92.75 77 GLN A O 1
ATOM 661 N N . TYR A 1 78 ? -1.031 6.431 5.642 1.00 93.25 78 TYR A N 1
ATOM 662 C CA . TYR A 1 78 ? -1.395 5.684 4.439 1.00 93.25 78 TYR A CA 1
ATOM 663 C C . TYR A 1 78 ? -1.773 4.230 4.766 1.00 93.25 78 TYR A C 1
ATOM 665 O O . TYR A 1 78 ? -2.883 3.797 4.451 1.00 93.25 78 TYR A O 1
ATOM 673 N N . TRP A 1 79 ? -0.922 3.512 5.514 1.00 90.94 79 TRP A N 1
ATOM 674 C CA . TRP A 1 79 ? -1.170 2.114 5.895 1.00 90.94 79 TRP A CA 1
ATOM 675 C C . TRP A 1 79 ? -2.443 1.903 6.727 1.00 90.94 79 TRP A C 1
ATOM 677 O O . TRP A 1 79 ? -3.022 0.821 6.680 1.00 90.94 79 TRP A O 1
ATOM 687 N N . ARG A 1 80 ? -2.900 2.921 7.468 1.00 91.69 80 ARG A N 1
ATOM 688 C CA . ARG A 1 80 ? -4.150 2.857 8.245 1.00 91.69 80 ARG A CA 1
ATOM 689 C C . ARG A 1 80 ? -5.396 3.184 7.428 1.00 91.69 80 ARG A C 1
ATOM 691 O O . ARG A 1 80 ? -6.482 2.779 7.817 1.00 91.69 80 ARG A O 1
ATOM 698 N N . LYS A 1 81 ? -5.255 3.960 6.351 1.00 93.38 81 LYS A N 1
ATOM 699 C CA . LYS A 1 81 ? -6.386 4.498 5.583 1.00 93.38 81 LYS A CA 1
ATOM 700 C C . LYS A 1 81 ? -6.712 3.693 4.327 1.00 93.38 81 LYS A C 1
ATOM 702 O O . LYS A 1 81 ? -7.868 3.689 3.919 1.00 93.38 81 LYS A O 1
ATOM 707 N N . TRP A 1 82 ? -5.722 3.055 3.701 1.00 91.38 82 TRP A N 1
ATOM 708 C CA . TRP A 1 82 ? -5.913 2.438 2.383 1.00 91.38 82 TRP A CA 1
ATOM 709 C C . TRP A 1 82 ? -6.831 1.205 2.422 1.00 91.38 82 TRP A C 1
ATOM 711 O O . TRP A 1 82 ? -7.685 1.062 1.559 1.00 91.38 82 TRP A O 1
ATOM 721 N N . ASN A 1 83 ? -6.691 0.341 3.433 1.00 92.88 83 ASN A N 1
ATOM 722 C CA . ASN A 1 83 ? -7.436 -0.912 3.564 1.00 92.88 83 ASN A CA 1
ATOM 723 C C . ASN A 1 83 ? -7.869 -1.099 5.019 1.00 92.88 83 ASN A C 1
ATOM 725 O O . ASN A 1 83 ? -7.150 -1.686 5.836 1.00 92.88 83 ASN A O 1
ATOM 729 N N . LEU A 1 84 ? -9.043 -0.557 5.346 1.00 92.69 84 LEU A N 1
ATOM 730 C CA . LEU A 1 84 ? -9.586 -0.613 6.698 1.00 92.69 84 LEU A CA 1
ATOM 731 C C . LEU A 1 84 ? -9.872 -2.045 7.168 1.00 92.69 84 LEU A C 1
ATOM 733 O O . LEU A 1 84 ? -9.497 -2.344 8.303 1.00 92.69 84 LEU A O 1
ATOM 737 N N . PRO A 1 85 ? -10.462 -2.954 6.359 1.00 92.12 85 PRO A N 1
ATOM 738 C CA . PRO A 1 85 ? -10.713 -4.326 6.792 1.00 92.12 85 PRO A CA 1
ATOM 739 C C . PRO A 1 85 ? -9.450 -5.034 7.291 1.00 92.12 85 PRO A C 1
ATOM 741 O O . PRO A 1 85 ? -9.435 -5.559 8.406 1.00 92.12 85 PRO A O 1
ATOM 744 N N . VAL A 1 86 ? -8.362 -4.986 6.514 1.00 93.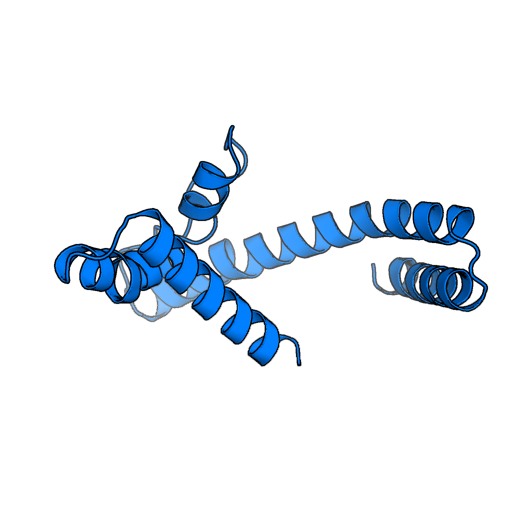12 86 VAL A N 1
ATOM 745 C CA . VAL A 1 86 ? -7.092 -5.624 6.896 1.00 93.12 86 VAL A CA 1
ATOM 746 C C . VAL A 1 86 ? -6.443 -4.890 8.065 1.00 93.12 86 VAL A C 1
ATOM 748 O O . VAL A 1 86 ? -5.988 -5.534 9.011 1.00 93.12 86 VAL A O 1
ATOM 751 N N . HIS A 1 87 ? -6.440 -3.553 8.060 1.00 93.44 87 HIS A N 1
ATOM 752 C CA . HIS A 1 87 ? -5.878 -2.771 9.161 1.00 93.44 87 HIS A CA 1
ATOM 753 C C . HIS A 1 87 ? -6.571 -3.074 10.499 1.00 93.44 87 HIS A C 1
ATOM 755 O O . HIS A 1 87 ? -5.905 -3.328 11.509 1.00 93.44 87 HIS A O 1
ATOM 761 N N . ASN A 1 88 ? -7.904 -3.100 10.505 1.00 94.06 88 ASN A N 1
ATOM 762 C CA . ASN A 1 88 ? -8.710 -3.403 11.683 1.00 94.06 88 ASN A CA 1
ATOM 763 C C . ASN A 1 88 ? -8.505 -4.850 12.132 1.00 94.06 88 ASN A C 1
ATOM 765 O O . ASN A 1 88 ? -8.366 -5.107 13.331 1.00 94.06 88 ASN A O 1
ATOM 769 N N . TRP A 1 89 ? -8.425 -5.793 11.187 1.00 95.12 89 TRP A N 1
ATOM 770 C CA . TRP A 1 89 ? -8.178 -7.197 11.495 1.00 95.12 89 TRP A CA 1
ATOM 771 C C . TRP A 1 89 ? -6.806 -7.403 12.148 1.00 95.12 89 TRP A C 1
ATOM 773 O O . TRP A 1 89 ? -6.739 -7.990 13.230 1.00 95.12 89 TRP A O 1
ATOM 783 N N . LEU A 1 90 ? -5.733 -6.854 11.566 1.00 94.88 90 LEU A N 1
ATOM 784 C CA . LEU A 1 90 ? -4.373 -6.928 12.118 1.00 94.88 90 LEU A CA 1
ATOM 785 C C . LEU A 1 90 ? -4.287 -6.250 13.489 1.00 94.88 90 LEU A C 1
ATOM 787 O O . LEU A 1 90 ? -3.676 -6.781 14.421 1.00 94.88 90 LEU A O 1
ATOM 791 N N . THR A 1 91 ? -4.940 -5.096 13.639 1.00 93.31 91 THR A N 1
ATOM 792 C CA . THR A 1 91 ? -4.964 -4.360 14.905 1.00 93.31 91 THR A CA 1
ATOM 793 C C . THR A 1 91 ? -5.654 -5.172 16.001 1.00 93.31 91 THR A C 1
ATOM 795 O O . THR A 1 91 ? -5.123 -5.307 17.104 1.00 93.31 91 THR A O 1
ATOM 798 N N . ARG A 1 92 ? -6.814 -5.765 15.697 1.00 95.00 92 AR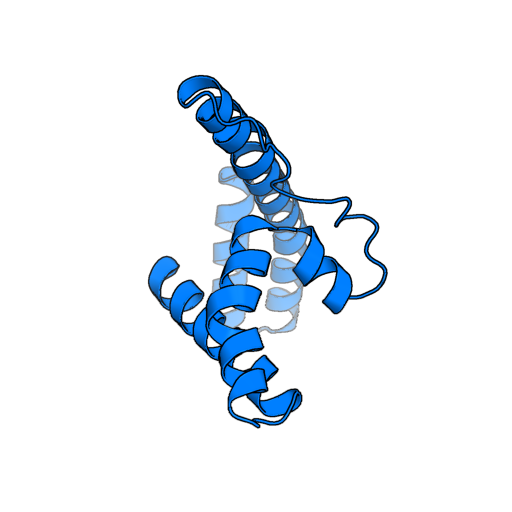G A N 1
ATOM 799 C CA . ARG A 1 92 ? -7.618 -6.534 16.655 1.00 95.00 92 ARG A CA 1
ATOM 800 C C . ARG A 1 92 ? -6.999 -7.879 17.028 1.00 95.00 92 ARG A C 1
ATOM 802 O O . ARG A 1 92 ? -7.082 -8.254 18.194 1.00 95.00 92 ARG A O 1
ATOM 809 N N . HIS A 1 93 ? -6.411 -8.595 16.071 1.00 94.62 93 HIS A N 1
ATOM 810 C CA . HIS A 1 93 ? -5.991 -9.988 16.268 1.00 94.62 93 HIS A CA 1
ATOM 811 C C . HIS A 1 93 ? -4.498 -10.151 16.558 1.00 94.62 93 HIS A C 1
ATOM 813 O O . HIS A 1 93 ? -4.117 -11.133 17.189 1.00 94.62 93 HIS A O 1
ATOM 819 N N . ILE A 1 94 ? -3.656 -9.195 16.155 1.00 93.88 94 ILE A N 1
ATOM 820 C CA . ILE A 1 94 ? -2.201 -9.292 16.332 1.00 93.88 94 ILE A CA 1
ATOM 821 C C . ILE A 1 94 ? -1.701 -8.188 17.258 1.00 93.88 94 ILE A C 1
ATOM 823 O O . ILE A 1 94 ? -1.159 -8.474 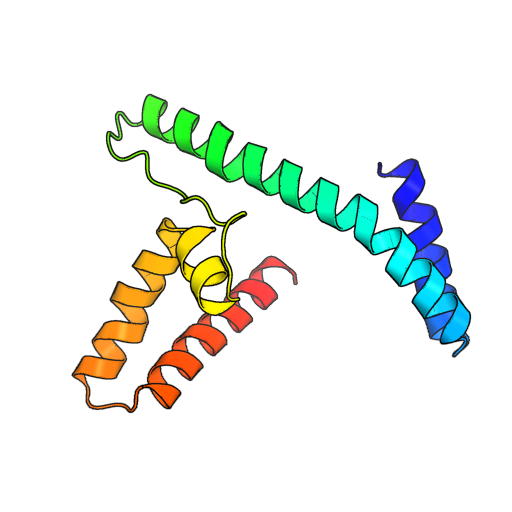18.326 1.00 93.88 94 ILE A O 1
ATOM 827 N N . TYR A 1 95 ? -1.929 -6.924 16.893 1.00 94.00 95 TYR A N 1
ATOM 828 C CA . TYR A 1 95 ? -1.349 -5.794 17.620 1.00 94.00 95 TYR A CA 1
ATOM 829 C C . TYR A 1 95 ? -1.879 -5.679 19.055 1.00 94.00 95 TYR A C 1
ATOM 831 O O . TYR A 1 95 ? -1.098 -5.711 20.004 1.00 94.00 95 TYR A O 1
ATOM 839 N N . LEU A 1 96 ? -3.202 -5.572 19.240 1.00 93.62 96 LEU A N 1
ATOM 840 C CA . LEU A 1 96 ? -3.804 -5.398 20.565 1.00 93.62 96 LEU A CA 1
ATOM 841 C C . LEU A 1 96 ? -3.539 -6.592 21.497 1.00 93.62 96 LEU A C 1
ATOM 843 O O . LEU A 1 96 ? -3.178 -6.346 22.647 1.00 93.62 96 LEU A O 1
ATOM 847 N N . PRO A 1 97 ? -3.651 -7.863 21.064 1.00 94.00 97 PRO A N 1
ATOM 848 C CA . PRO A 1 97 ? -3.302 -9.001 21.911 1.00 94.00 97 PRO A CA 1
ATOM 849 C C . PRO A 1 97 ? -1.820 -9.033 22.295 1.00 94.00 97 PRO A C 1
ATOM 851 O O . PRO A 1 97 ? -1.511 -9.313 23.450 1.00 94.00 97 PRO A O 1
ATOM 854 N N . SER A 1 98 ? -0.911 -8.693 21.373 1.00 92.06 98 SER A N 1
ATOM 855 C CA . SER A 1 98 ? 0.525 -8.577 21.664 1.00 92.06 98 SER A CA 1
ATOM 856 C C . SER A 1 98 ? 0.793 -7.495 22.716 1.00 92.06 98 SER A C 1
ATOM 858 O O . SER A 1 98 ? 1.448 -7.752 23.725 1.00 92.06 98 SER A O 1
ATOM 860 N N . MET A 1 99 ? 0.193 -6.313 22.550 1.00 93.50 99 MET A N 1
ATOM 861 C CA . MET A 1 99 ? 0.296 -5.215 23.517 1.00 93.50 99 MET A CA 1
ATOM 862 C C . MET A 1 99 ? -0.292 -5.589 24.889 1.00 93.50 99 MET A C 1
ATOM 864 O O . MET A 1 99 ? 0.308 -5.289 25.916 1.00 93.50 99 MET A O 1
ATOM 868 N N . ARG A 1 100 ? -1.435 -6.290 24.930 1.00 93.75 100 ARG A N 1
ATOM 869 C CA . ARG A 1 100 ? -2.074 -6.753 26.180 1.00 93.75 100 ARG A CA 1
ATOM 870 C C . ARG A 1 100 ? -1.249 -7.801 26.931 1.00 93.75 100 ARG A C 1
ATOM 872 O O . ARG A 1 100 ? -1.381 -7.900 28.143 1.00 93.75 100 ARG A O 1
ATOM 879 N N . ARG A 1 101 ? -0.396 -8.562 26.236 1.00 92.44 101 ARG A N 1
ATOM 880 C CA . ARG A 1 101 ? 0.560 -9.507 26.843 1.00 92.44 101 ARG A CA 1
ATOM 881 C C . ARG A 1 101 ? 1.816 -8.825 27.402 1.00 92.44 101 ARG A C 1
ATOM 883 O O . ARG A 1 101 ? 2.699 -9.513 27.897 1.00 92.44 101 ARG A O 1
ATOM 890 N N . GLY A 1 102 ? 1.905 -7.495 27.330 1.00 92.62 102 GLY A N 1
ATOM 891 C CA . GLY A 1 102 ? 3.036 -6.726 27.854 1.00 92.62 102 GLY A CA 1
ATOM 892 C C . GLY A 1 102 ? 4.210 -6.585 26.882 1.00 92.62 102 GLY A C 1
ATOM 893 O O . GLY A 1 102 ? 5.277 -6.129 27.284 1.00 92.62 102 GLY A O 1
ATOM 894 N N . HIS A 1 103 ? 4.048 -6.949 25.605 1.00 92.62 103 HIS A N 1
ATOM 895 C CA . HIS A 1 103 ? 5.090 -6.722 24.603 1.00 92.62 103 HIS A CA 1
ATOM 896 C C . HIS A 1 103 ? 5.292 -5.228 24.321 1.00 92.62 103 HIS A C 1
ATOM 898 O O . HIS A 1 103 ? 4.357 -4.426 24.376 1.00 92.62 103 HIS A O 1
ATOM 904 N N . SER A 1 104 ? 6.515 -4.855 23.931 1.00 94.75 104 SER A N 1
ATOM 905 C CA . SER A 1 104 ? 6.812 -3.485 23.516 1.00 94.75 104 SER A CA 1
ATOM 906 C C . SER A 1 104 ? 6.059 -3.109 22.233 1.00 94.75 104 SER A C 1
ATOM 908 O O . SER A 1 104 ? 5.712 -3.955 21.399 1.00 94.75 104 SER A O 1
ATOM 910 N N . LYS A 1 105 ? 5.842 -1.804 22.035 1.00 91.62 105 LYS A N 1
ATOM 911 C CA . LYS A 1 105 ? 5.226 -1.274 20.810 1.00 91.62 105 LYS A CA 1
ATOM 912 C C . LYS A 1 105 ? 6.014 -1.672 19.558 1.00 91.62 105 LYS A C 1
ATOM 914 O O . LYS A 1 105 ? 5.413 -2.017 18.546 1.00 91.62 105 LYS A O 1
ATOM 919 N N . ALA A 1 106 ? 7.345 -1.650 19.640 1.00 93.81 106 ALA A N 1
ATOM 920 C CA . ALA A 1 106 ? 8.226 -2.033 18.540 1.00 93.81 106 ALA A CA 1
ATOM 921 C C . ALA A 1 106 ? 8.053 -3.512 18.167 1.00 93.81 106 ALA A C 1
ATOM 923 O O . ALA A 1 106 ? 7.835 -3.815 16.997 1.00 93.81 106 ALA A O 1
ATOM 924 N N . LEU A 1 107 ? 8.054 -4.411 19.158 1.00 93.94 107 LEU A N 1
ATOM 925 C CA . LEU A 1 107 ? 7.845 -5.842 18.926 1.00 93.94 107 LEU A CA 1
ATOM 926 C C . LEU A 1 107 ? 6.453 -6.120 18.343 1.00 93.94 107 LEU A C 1
ATOM 928 O O . LEU A 1 107 ? 6.317 -6.878 17.389 1.00 93.94 107 LEU A O 1
ATOM 932 N N . SER A 1 108 ? 5.417 -5.460 18.865 1.00 93.31 108 SER A N 1
ATOM 933 C CA . SER A 1 108 ? 4.046 -5.632 18.371 1.00 93.31 108 SER A CA 1
ATOM 934 C C . SER A 1 108 ? 3.877 -5.137 16.930 1.00 93.31 108 SER A C 1
ATOM 936 O O . SER A 1 108 ? 3.186 -5.781 16.146 1.00 93.31 108 SER A O 1
ATOM 938 N N . MET A 1 109 ? 4.527 -4.030 16.551 1.00 93.00 109 MET A N 1
ATOM 939 C CA . MET A 1 109 ? 4.558 -3.581 15.152 1.00 93.00 109 MET A CA 1
ATOM 940 C C . MET A 1 109 ? 5.341 -4.553 14.267 1.00 93.00 109 MET A C 1
ATOM 942 O O . MET A 1 109 ? 4.866 -4.888 13.186 1.00 93.00 109 MET A O 1
ATOM 946 N N . PHE A 1 110 ? 6.494 -5.043 14.728 1.00 95.00 110 PHE A N 1
ATOM 947 C CA . PHE A 1 110 ? 7.289 -6.026 13.993 1.00 95.00 110 PHE A CA 1
ATOM 948 C C . PHE A 1 110 ? 6.483 -7.293 13.681 1.00 95.00 110 PHE A C 1
ATOM 950 O O . PHE A 1 110 ? 6.473 -7.732 12.538 1.00 95.00 110 PHE A O 1
ATOM 957 N N . LEU A 1 111 ? 5.735 -7.830 14.652 1.00 94.50 111 LEU A N 1
ATOM 958 C CA . LEU A 1 111 ? 4.886 -9.009 14.444 1.00 94.50 111 LEU A CA 1
ATOM 959 C C . LEU A 1 111 ? 3.779 -8.770 13.406 1.00 94.50 111 LEU A C 1
ATOM 961 O O . LEU A 1 111 ? 3.504 -9.651 12.595 1.00 94.50 111 LEU A O 1
ATOM 965 N N . VAL A 1 112 ? 3.166 -7.581 13.398 1.00 95.00 112 VAL A N 1
ATOM 966 C CA . VAL A 1 112 ? 2.167 -7.207 12.381 1.00 95.00 112 VAL A CA 1
ATOM 967 C C . VAL A 1 112 ? 2.794 -7.162 10.988 1.00 95.00 112 VAL A C 1
ATOM 969 O O . VAL A 1 112 ? 2.224 -7.713 10.048 1.00 95.00 112 VAL A O 1
ATOM 972 N N . PHE A 1 113 ? 3.968 -6.539 10.850 1.00 94.25 113 PHE A N 1
ATOM 973 C CA . PHE A 1 113 ? 4.668 -6.468 9.567 1.00 94.25 113 PHE A CA 1
ATOM 974 C C . PHE A 1 113 ? 5.158 -7.835 9.095 1.00 94.25 113 PHE A C 1
ATOM 976 O O . PHE A 1 113 ? 5.012 -8.140 7.917 1.00 94.25 113 PHE A O 1
ATOM 983 N N . LEU A 1 114 ? 5.673 -8.670 9.999 1.00 95.56 114 LEU A N 1
ATOM 984 C CA . LEU A 1 114 ? 6.106 -10.028 9.682 1.00 95.56 114 LEU A CA 1
ATOM 985 C C . LEU A 1 114 ? 4.936 -10.875 9.176 1.00 95.56 114 LEU A C 1
ATOM 987 O O . LEU A 1 114 ? 5.036 -11.492 8.121 1.00 95.56 114 LEU A O 1
ATOM 991 N N . PHE A 1 115 ? 3.806 -10.860 9.889 1.00 94.94 115 PHE A N 1
ATOM 992 C CA . PHE A 1 115 ? 2.608 -11.582 9.465 1.00 94.94 115 PHE A CA 1
ATOM 993 C C . PHE A 1 115 ? 2.100 -11.085 8.107 1.00 94.94 115 PHE A C 1
ATOM 995 O O . PHE A 1 115 ? 1.774 -11.883 7.232 1.00 94.94 115 PHE A O 1
ATOM 1002 N N . SER A 1 116 ? 2.079 -9.763 7.908 1.00 94.19 116 SER A N 1
ATOM 1003 C CA . SER A 1 116 ? 1.728 -9.176 6.617 1.00 94.19 116 SER A CA 1
ATOM 1004 C C . SER A 1 116 ? 2.679 -9.646 5.515 1.00 94.19 116 SER A C 1
ATOM 1006 O O . SER A 1 116 ? 2.204 -10.031 4.454 1.00 94.19 116 SER A O 1
ATOM 1008 N N . ALA A 1 117 ? 3.994 -9.642 5.745 1.00 93.88 117 ALA A N 1
ATOM 1009 C CA . ALA A 1 117 ? 4.989 -10.041 4.750 1.00 93.88 117 ALA A CA 1
ATOM 1010 C C . ALA A 1 117 ? 4.804 -11.498 4.303 1.00 93.88 117 ALA A C 1
ATOM 1012 O O . ALA A 1 117 ? 4.733 -11.749 3.104 1.00 93.88 117 ALA A O 1
ATOM 1013 N N . VAL A 1 118 ? 4.613 -12.423 5.252 1.00 95.31 118 VAL A N 1
ATOM 1014 C CA . VAL A 1 118 ? 4.365 -13.846 4.957 1.00 95.31 118 VAL A CA 1
ATOM 1015 C C . VAL A 1 118 ? 3.111 -14.032 4.100 1.00 95.31 118 VAL A C 1
ATOM 1017 O O . VAL A 1 118 ? 3.121 -14.811 3.153 1.00 95.31 118 VAL A O 1
ATOM 1020 N N . LEU A 1 119 ? 2.030 -13.298 4.388 1.00 93.50 119 LEU A N 1
ATOM 1021 C CA . LEU A 1 119 ? 0.818 -13.368 3.568 1.00 93.50 119 LEU A CA 1
ATOM 1022 C C . LEU A 1 119 ? 1.015 -12.795 2.162 1.00 93.50 119 LEU A C 1
ATOM 1024 O O . LEU A 1 119 ? 0.457 -13.336 1.213 1.00 93.50 119 LEU A O 1
ATOM 1028 N N . HIS A 1 120 ? 1.779 -11.710 2.015 1.00 92.31 120 HIS A N 1
ATOM 1029 C CA . HIS A 1 120 ? 2.066 -11.153 0.691 1.00 92.31 120 HIS A CA 1
ATOM 1030 C C . HIS A 1 120 ? 2.915 -12.122 -0.134 1.00 92.31 120 HIS A C 1
ATOM 1032 O O . HIS A 1 120 ? 2.623 -12.309 -1.308 1.00 92.31 120 HIS A O 1
ATOM 1038 N N . GLU A 1 121 ? 3.910 -12.768 0.477 1.00 93.38 121 GLU A N 1
ATOM 1039 C CA . GLU A 1 121 ? 4.705 -13.812 -0.176 1.00 93.38 121 GLU A CA 1
ATOM 1040 C C . GLU A 1 121 ? 3.819 -14.988 -0.600 1.00 93.38 121 GLU A C 1
ATOM 1042 O O . GLU A 1 121 ? 3.836 -15.367 -1.762 1.00 93.38 121 GLU A O 1
ATOM 1047 N N . PHE A 1 122 ? 2.943 -15.476 0.281 1.00 93.12 122 PHE A N 1
ATOM 1048 C CA . PHE A 1 122 ? 2.033 -16.582 -0.031 1.00 93.12 122 PHE A CA 1
ATOM 1049 C C . PHE A 1 122 ? 1.043 -16.291 -1.173 1.00 93.12 122 PHE A C 1
ATOM 1051 O O . PHE A 1 122 ? 0.649 -17.206 -1.882 1.00 93.12 122 PHE A O 1
ATOM 1058 N N . ILE A 1 123 ? 0.597 -15.041 -1.332 1.00 89.56 123 ILE A N 1
ATOM 1059 C CA . ILE A 1 123 ? -0.344 -14.658 -2.401 1.00 89.56 123 ILE A CA 1
ATOM 1060 C C . ILE A 1 123 ? 0.378 -14.436 -3.739 1.00 89.56 123 ILE A C 1
ATOM 1062 O O . ILE A 1 123 ? -0.234 -14.596 -4.794 1.00 89.56 123 ILE A O 1
ATOM 1066 N N . ILE A 1 124 ? 1.639 -13.996 -3.699 1.00 86.69 124 ILE A N 1
ATOM 1067 C CA . ILE A 1 124 ? 2.426 -13.653 -4.893 1.00 86.69 124 ILE A CA 1
ATOM 1068 C C . ILE A 1 124 ? 3.169 -14.875 -5.455 1.00 86.69 124 ILE A C 1
ATOM 1070 O O . ILE A 1 124 ? 3.365 -14.935 -6.671 1.00 86.69 124 ILE A O 1
ATOM 1074 N N . CYS A 1 125 ? 3.601 -15.802 -4.595 1.00 68.19 125 CYS A N 1
ATOM 1075 C CA . CYS A 1 125 ? 4.247 -17.063 -4.971 1.00 68.19 125 CYS A CA 1
ATOM 1076 C C . CYS A 1 125 ? 3.261 -18.064 -5.582 1.00 68.19 125 CYS A C 1
ATOM 1078 O O . CYS A 1 125 ? 3.674 -18.727 -6.561 1.00 68.19 125 CYS A O 1
#

Sequence (125 aa):
MMEYVFPLVHECSASFKKEDYVSALYYFIRLAVPNTYSWLIMFYSHFHTYFNAFADLTGFSDRCFYLDWWNSTSLSQYWRKWNLPVHNWLTRHIYLPSMRRGHSKALSMFLVFLFSAVLHEFIIC

Foldseek 3Di:
DCVVLVVLVVQLVVCVVVVVVVSNVVSVVVNVVVVVVVVVVCLCCPLPPVQVVVCVVVVNPDSQQFAPLVPDPDPVSNVCGSGPVLNVVLCVPQQVVCVVVVHDNVVSVVRSVVVVVVVVVVVVD

Mean predicted aligned error: 5.04 Å

Nearest PDB structures (foldseek):
  6vp0-assembly1_E  TM=8.303E-01  e=1.222E-06  Homo sapiens
  8esm-assembly1_A  TM=8.232E-01  e=5.137E-06  Homo sapiens
  6vz1-assembly1_B  TM=8.442E-01  e=1.118E-05  Homo sapiens
  6ybw-assembly1_y  TM=5.837E-01  e=7.865E+00  Homo sapiens

InterPro domains:
  IPR004299 Membrane bound O-acyl transferase, MBOAT [PF03062] (8-123)
  IPR014371 Sterol O-acyltransferase, ACAT/DAG/ARE types [PTHR10408] (3-124)

Radius of gyration: 19.05 Å; Cα 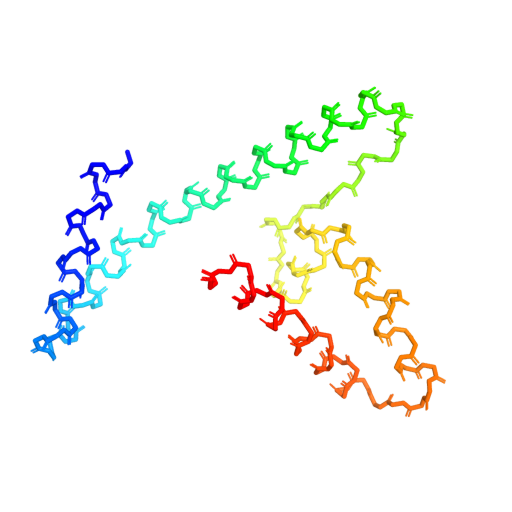contacts (8 Å, |Δi|>4): 79; chains: 1; bounding box: 52×30×53 Å

pLDDT: mean 91.85, std 3.81, range [68.19, 95.56]

Solvent-accessible surface area (backbone atoms only — not comparable to full-atom values): 6880 Å² total; per-residue (Å²): 108,68,85,64,45,52,60,43,52,52,51,23,52,51,23,54,76,69,70,37,62,70,58,20,49,53,32,49,58,64,46,48,57,61,49,52,52,51,52,52,50,51,46,43,50,45,60,55,47,46,48,48,53,50,24,64,76,69,69,49,83,81,78,77,45,54,55,76,29,90,76,44,92,42,72,74,50,25,63,55,19,58,41,29,63,60,40,51,48,47,41,63,70,44,30,49,53,36,44,74,72,69,47,52,71,67,59,27,49,49,52,47,52,51,54,51,49,55,52,51,50,66,74,72,107